Protein AF-A0A1B6I5L7-F1 (afdb_monomer_lite)

Sequence (108 aa):
ANPSRCLYKLFPSWSNLTLDIVSLCLRLDPCQRPTSMQLLQHSYFTHDSFAESFVPELRKKIEQEFQGNPLLSKFYLQFMEPCVEKKGSAELGPPKRTQAETPRWKLN

Organism: NCBI:txid320908

Structure (mmCIF, N/CA/C/O backbone):
data_AF-A0A1B6I5L7-F1
#
_entry.id   AF-A0A1B6I5L7-F1
#
loop_
_atom_site.group_PDB
_atom_site.id
_atom_site.type_symbol
_atom_site.label_atom_id
_atom_site.label_alt_id
_atom_site.label_comp_id
_atom_site.label_asym_id
_atom_site.label_entity_id
_atom_site.label_seq_id
_atom_site.pdbx_PDB_ins_code
_atom_site.Cartn_x
_atom_site.Cartn_y
_atom_site.Cartn_z
_atom_site.occupancy
_atom_site.B_iso_or_equiv
_atom_site.auth_seq_id
_atom_site.auth_comp_id
_atom_site.auth_asym_id
_atom_site.auth_atom_id
_atom_site.pdbx_PDB_model_num
ATOM 1 N N . ALA A 1 1 ? 17.858 -10.582 -18.388 1.00 44.94 1 ALA A N 1
ATOM 2 C CA . ALA A 1 1 ? 17.260 -11.520 -17.412 1.00 44.94 1 ALA A CA 1
ATOM 3 C C . ALA A 1 1 ? 16.232 -10.753 -16.588 1.00 44.94 1 ALA A C 1
ATOM 5 O O . ALA A 1 1 ? 16.575 -9.679 -16.121 1.00 44.94 1 ALA A O 1
ATOM 6 N N . ASN A 1 2 ? 14.990 -11.233 -16.459 1.00 54.66 2 ASN A N 1
ATOM 7 C CA . ASN A 1 2 ? 13.980 -10.569 -15.622 1.00 54.66 2 ASN A CA 1
ATOM 8 C C . ASN A 1 2 ? 14.339 -10.770 -14.135 1.00 54.66 2 ASN A C 1
ATOM 10 O O . ASN A 1 2 ? 14.224 -11.906 -13.663 1.00 54.66 2 ASN A O 1
ATOM 14 N N . PRO A 1 3 ? 14.771 -9.727 -13.397 1.00 59.25 3 PRO A N 1
ATOM 15 C CA . PRO A 1 3 ? 15.242 -9.858 -12.011 1.00 59.25 3 PRO A CA 1
ATOM 16 C C . PRO A 1 3 ? 14.150 -10.381 -11.066 1.00 59.25 3 PRO A C 1
ATOM 18 O O . PRO A 1 3 ? 14.444 -11.074 -10.094 1.00 59.25 3 PRO A O 1
ATOM 21 N N . SER A 1 4 ? 12.881 -10.160 -11.414 1.00 62.41 4 SER A N 1
ATOM 22 C CA . SER A 1 4 ? 11.706 -10.629 -10.675 1.00 62.41 4 SER A CA 1
ATOM 23 C C . SER A 1 4 ? 11.668 -12.151 -10.500 1.00 62.41 4 SER A C 1
ATOM 25 O O . SER A 1 4 ? 11.181 -12.635 -9.486 1.00 62.41 4 SER A O 1
ATOM 27 N N . ARG A 1 5 ? 12.215 -12.932 -11.448 1.00 64.19 5 ARG A N 1
ATOM 28 C CA . ARG A 1 5 ? 12.201 -14.409 -11.373 1.00 64.19 5 ARG A CA 1
ATOM 29 C C . ARG A 1 5 ? 13.192 -14.982 -10.358 1.00 64.19 5 ARG A C 1
ATOM 31 O O . ARG A 1 5 ? 13.040 -16.132 -9.956 1.00 64.19 5 ARG A O 1
ATOM 38 N N . CYS A 1 6 ? 14.194 -14.209 -9.941 1.00 78.81 6 CYS A N 1
ATOM 39 C CA . CYS A 1 6 ? 15.147 -14.648 -8.923 1.00 78.81 6 CYS A CA 1
ATOM 40 C C . CYS A 1 6 ? 14.583 -14.485 -7.507 1.00 78.81 6 CYS A C 1
ATOM 42 O O . CYS A 1 6 ? 14.910 -15.294 -6.645 1.00 78.81 6 CYS A O 1
ATOM 44 N N . LEU A 1 7 ? 13.698 -13.509 -7.272 1.00 86.44 7 LEU A N 1
ATOM 45 C CA . LEU A 1 7 ? 13.140 -13.244 -5.939 1.00 86.44 7 LEU A CA 1
ATOM 46 C C . LEU A 1 7 ? 12.378 -14.451 -5.380 1.00 86.44 7 LEU A C 1
ATOM 48 O O . LEU A 1 7 ? 12.613 -14.840 -4.243 1.00 86.44 7 LEU A O 1
ATOM 52 N N . TYR A 1 8 ? 11.573 -15.117 -6.209 1.00 85.38 8 TYR A N 1
ATOM 53 C CA . TYR A 1 8 ? 10.848 -16.334 -5.823 1.00 85.38 8 TYR A CA 1
ATOM 54 C C . TYR A 1 8 ? 11.768 -17.508 -5.457 1.00 85.38 8 TYR A C 1
ATOM 56 O O . TYR A 1 8 ? 11.383 -18.374 -4.679 1.00 85.38 8 TYR A O 1
ATOM 64 N N . LYS A 1 9 ? 12.991 -17.548 -6.005 1.00 88.25 9 LYS A N 1
ATOM 65 C CA . LYS A 1 9 ? 13.988 -18.576 -5.666 1.00 88.25 9 LYS A CA 1
ATOM 66 C C . LYS A 1 9 ? 14.765 -18.233 -4.398 1.00 88.25 9 LYS A C 1
ATOM 68 O O . LYS A 1 9 ? 15.141 -19.135 -3.661 1.00 88.25 9 LYS A O 1
ATOM 73 N N . LEU A 1 10 ? 15.030 -16.946 -4.175 1.00 91.56 10 LEU A N 1
ATOM 74 C CA . LEU A 1 10 ? 15.787 -16.458 -3.021 1.00 91.56 10 LEU A CA 1
ATOM 75 C C . LEU A 1 10 ? 14.938 -16.420 -1.747 1.00 91.56 10 LEU A C 1
ATOM 77 O O . LEU A 1 10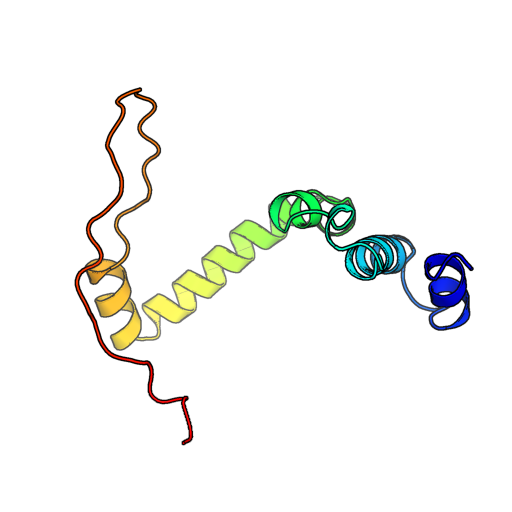 ? 15.462 -16.646 -0.660 1.00 91.56 10 LEU A O 1
ATOM 81 N N . PHE A 1 11 ? 13.635 -16.170 -1.882 1.00 92.56 11 PHE A N 1
ATOM 82 C CA . PHE A 1 11 ? 12.713 -16.001 -0.761 1.00 92.56 11 PHE A CA 1
ATOM 83 C C . PHE A 1 11 ? 11.469 -16.889 -0.920 1.00 92.56 11 PHE A C 1
ATOM 85 O O . PHE A 1 11 ? 10.362 -16.382 -1.097 1.00 92.56 11 PHE A O 1
ATOM 92 N N . PRO A 1 12 ? 11.621 -18.223 -0.851 1.00 90.50 12 PRO A N 1
ATOM 93 C CA . PRO A 1 12 ? 10.505 -19.148 -1.046 1.00 90.50 12 PRO A CA 1
ATOM 94 C C . PRO A 1 12 ? 9.462 -19.093 0.082 1.00 90.50 12 PRO A C 1
ATOM 96 O O . PRO A 1 12 ? 8.334 -19.532 -0.109 1.00 90.50 12 PRO A O 1
ATOM 99 N N . SER A 1 13 ? 9.824 -18.569 1.257 1.00 93.81 13 SER A N 1
ATOM 100 C CA . SER A 1 13 ? 8.924 -18.429 2.408 1.00 93.81 13 SER A CA 1
ATOM 101 C C . SER A 1 13 ? 8.080 -17.153 2.384 1.00 93.81 13 SER A C 1
ATOM 103 O O . SER A 1 13 ? 7.212 -16.982 3.238 1.00 93.81 13 SER A O 1
ATOM 105 N N . TRP A 1 14 ? 8.348 -16.228 1.461 1.00 93.75 14 TRP A N 1
ATOM 106 C CA . TRP A 1 14 ? 7.642 -14.951 1.404 1.00 93.75 14 TRP A CA 1
ATOM 107 C C . TRP A 1 14 ? 6.319 -15.088 0.658 1.00 93.75 14 TRP A C 1
ATOM 109 O O . TRP A 1 14 ? 6.179 -15.896 -0.258 1.00 93.75 14 TRP A O 1
ATOM 119 N N . SER A 1 15 ? 5.344 -14.256 1.032 1.00 92.62 15 SER A N 1
ATOM 120 C CA . SER A 1 15 ? 4.066 -14.224 0.327 1.00 92.62 15 SER A CA 1
ATOM 121 C C . SER A 1 15 ? 4.253 -13.719 -1.108 1.00 92.62 15 SER A C 1
ATOM 123 O O . SER A 1 15 ? 5.082 -12.843 -1.374 1.00 92.62 15 SER A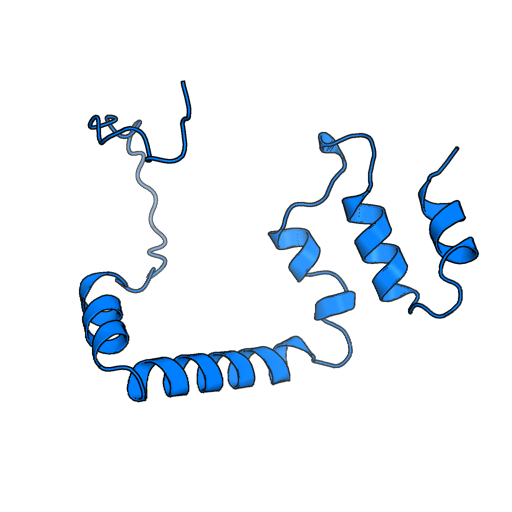 O 1
ATOM 125 N N . ASN A 1 16 ? 3.435 -14.222 -2.036 1.00 91.56 16 ASN A N 1
ATOM 126 C CA . ASN A 1 16 ? 3.463 -13.768 -3.428 1.00 91.56 16 ASN A CA 1
ATOM 127 C C . ASN A 1 16 ? 3.200 -12.257 -3.542 1.00 91.56 16 ASN A C 1
ATOM 129 O O . ASN A 1 16 ? 3.849 -11.588 -4.338 1.00 91.56 16 ASN A O 1
ATOM 133 N N . LEU A 1 17 ? 2.320 -11.703 -2.697 1.00 92.69 17 LEU A N 1
ATOM 134 C CA . LEU A 1 17 ? 2.032 -10.265 -2.660 1.00 92.69 17 LEU A CA 1
ATOM 135 C C . LEU A 1 17 ? 3.258 -9.441 -2.237 1.00 92.69 17 LEU A C 1
ATOM 137 O O . LEU A 1 17 ? 3.501 -8.371 -2.796 1.00 92.69 17 LEU A O 1
ATOM 141 N N . THR A 1 18 ? 4.048 -9.949 -1.283 1.00 93.25 18 THR A N 1
ATOM 142 C CA . THR A 1 18 ? 5.315 -9.330 -0.861 1.00 93.25 18 THR A CA 1
ATOM 143 C C . THR A 1 18 ? 6.333 -9.348 -1.999 1.00 93.25 18 THR A C 1
ATOM 145 O O . THR A 1 18 ? 7.006 -8.352 -2.258 1.00 93.25 18 THR A O 1
ATOM 148 N N . LEU A 1 19 ? 6.462 -10.477 -2.692 1.00 93.56 19 LEU A N 1
ATOM 149 C CA . LEU A 1 19 ? 7.419 -10.606 -3.790 1.00 93.56 19 LEU A CA 1
ATOM 150 C C . LEU A 1 19 ? 7.039 -9.717 -4.976 1.00 93.56 19 LEU A C 1
ATOM 152 O O . LEU A 1 19 ? 7.925 -9.131 -5.601 1.00 93.56 19 LEU A O 1
ATOM 156 N N . ASP A 1 20 ? 5.744 -9.567 -5.246 1.00 92.38 20 ASP A N 1
ATOM 157 C CA . ASP A 1 20 ? 5.248 -8.722 -6.326 1.00 92.38 20 ASP A CA 1
ATOM 158 C C . ASP A 1 20 ? 5.557 -7.240 -6.075 1.00 92.38 20 ASP A C 1
ATOM 160 O O . ASP A 1 20 ? 6.237 -6.611 -6.892 1.00 92.38 20 ASP A O 1
ATOM 164 N N . ILE A 1 21 ? 5.204 -6.709 -4.895 1.00 93.88 21 ILE A N 1
ATOM 165 C CA . ILE A 1 21 ? 5.488 -5.305 -4.556 1.00 93.88 21 ILE A CA 1
ATOM 166 C C . ILE A 1 21 ? 6.996 -5.006 -4.549 1.00 93.88 21 ILE A C 1
ATOM 168 O O . ILE A 1 21 ? 7.429 -3.971 -5.058 1.00 93.88 21 ILE A O 1
ATOM 172 N N . VAL A 1 22 ? 7.825 -5.937 -4.062 1.00 93.31 22 VAL A N 1
ATOM 173 C CA . VAL A 1 22 ? 9.291 -5.800 -4.103 1.00 93.31 22 VAL A CA 1
ATOM 174 C C . VAL A 1 22 ? 9.797 -5.796 -5.545 1.00 93.31 22 VAL A C 1
ATOM 176 O O . VAL A 1 22 ? 10.676 -5.002 -5.887 1.00 93.31 22 VAL A O 1
ATOM 179 N N . SER A 1 23 ? 9.223 -6.624 -6.420 1.00 92.19 23 SER A N 1
ATOM 180 C CA . SER A 1 23 ? 9.604 -6.651 -7.832 1.00 92.19 23 SER A CA 1
ATOM 181 C C . SER A 1 23 ? 9.306 -5.329 -8.549 1.00 92.19 23 SER A C 1
ATOM 183 O O . SER A 1 23 ? 10.103 -4.893 -9.383 1.00 92.19 23 SER A O 1
ATOM 185 N N . LEU A 1 24 ? 8.206 -4.655 -8.189 1.00 92.25 24 LEU A N 1
ATOM 186 C CA . LEU A 1 24 ? 7.854 -3.335 -8.712 1.00 92.25 24 LEU A CA 1
ATOM 187 C C . LEU A 1 24 ? 8.867 -2.265 -8.282 1.00 92.25 24 LEU A C 1
ATOM 189 O O . LEU A 1 24 ? 9.274 -1.434 -9.099 1.00 92.25 24 LEU A O 1
ATOM 193 N N . CYS A 1 25 ? 9.319 -2.317 -7.028 1.00 92.38 25 CYS A N 1
ATOM 194 C CA . CYS A 1 25 ? 10.314 -1.392 -6.483 1.00 92.38 25 CYS A CA 1
ATOM 195 C C . CYS A 1 25 ? 11.721 -1.601 -7.069 1.00 92.38 25 CYS A C 1
ATOM 197 O O . CYS A 1 25 ? 12.492 -0.648 -7.166 1.00 92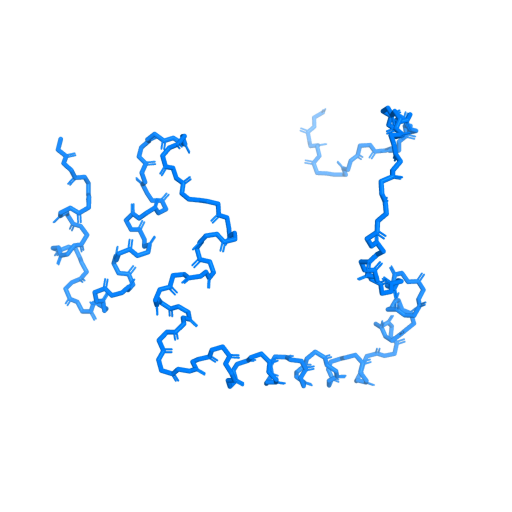.38 25 CYS A O 1
ATOM 199 N N . LEU A 1 26 ? 12.058 -2.827 -7.479 1.00 91.06 26 LEU A N 1
ATOM 200 C CA . LEU A 1 26 ? 13.384 -3.197 -7.992 1.00 91.06 26 LEU A CA 1
ATOM 201 C C . LEU A 1 26 ? 13.501 -3.141 -9.525 1.00 91.06 26 LEU A C 1
ATOM 203 O O . LEU A 1 26 ? 14.456 -3.678 -10.094 1.00 91.06 26 LEU A O 1
ATOM 207 N N . ARG A 1 27 ? 12.559 -2.492 -10.224 1.00 89.56 27 ARG A N 1
ATOM 208 C CA . ARG A 1 27 ? 12.686 -2.265 -11.673 1.00 89.56 27 ARG A CA 1
ATOM 209 C C . ARG A 1 27 ? 13.936 -1.427 -11.965 1.00 89.56 27 ARG A C 1
ATOM 211 O O . ARG A 1 27 ? 14.130 -0.351 -11.393 1.00 89.56 27 ARG A O 1
ATOM 218 N N . LEU A 1 28 ? 14.773 -1.944 -12.871 1.00 89.25 28 LEU A N 1
ATOM 219 C CA . LEU A 1 28 ? 16.038 -1.318 -13.275 1.00 89.25 28 LEU A CA 1
ATOM 220 C C . LEU A 1 28 ? 15.804 0.080 -13.852 1.00 89.25 28 LEU A C 1
ATOM 222 O O . LEU A 1 28 ? 16.496 1.026 -13.485 1.00 89.25 28 LEU A O 1
ATOM 226 N N . ASP A 1 29 ? 14.791 0.204 -14.708 1.00 91.75 29 ASP A N 1
ATOM 227 C CA . ASP A 1 29 ? 14.371 1.480 -15.270 1.00 91.75 29 ASP A CA 1
ATOM 228 C C . ASP A 1 29 ? 13.556 2.279 -14.231 1.00 91.75 29 ASP A C 1
ATOM 230 O O . ASP A 1 29 ? 12.482 1.823 -13.815 1.00 91.75 29 ASP A O 1
ATOM 234 N N . PRO A 1 30 ? 14.030 3.461 -13.791 1.00 91.38 30 PRO A N 1
ATOM 235 C CA . PRO A 1 30 ? 13.299 4.300 -12.847 1.00 91.38 30 PRO A CA 1
ATOM 236 C C . PRO A 1 30 ? 11.963 4.795 -13.405 1.00 91.38 30 PRO A C 1
ATOM 238 O O . PRO A 1 30 ? 11.016 4.929 -12.634 1.00 91.38 30 PRO A O 1
ATOM 241 N N . CYS A 1 31 ? 11.849 5.018 -14.718 1.00 92.31 31 CYS A N 1
ATOM 242 C CA . CYS A 1 31 ? 10.609 5.483 -15.342 1.00 92.31 31 CYS A CA 1
ATOM 243 C C . CYS A 1 31 ? 9.502 4.423 -15.292 1.00 92.31 31 CYS A C 1
ATOM 245 O O . CYS A 1 31 ? 8.323 4.750 -15.39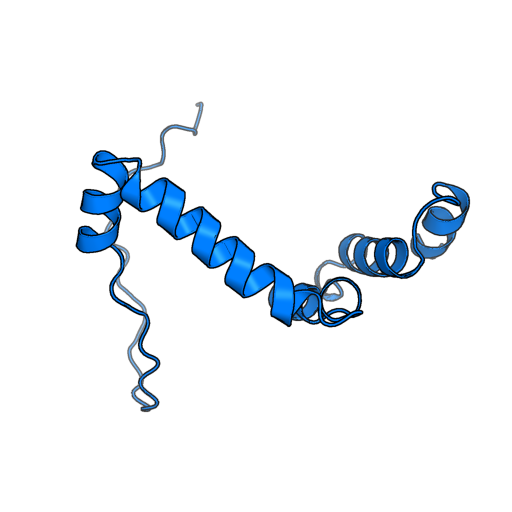4 1.00 92.31 31 CYS A O 1
ATOM 247 N N . GLN A 1 32 ? 9.874 3.155 -15.112 1.00 89.88 32 GLN A N 1
ATOM 248 C CA . GLN A 1 32 ? 8.932 2.049 -14.981 1.00 89.88 32 GLN A CA 1
ATOM 249 C C . GLN A 1 32 ? 8.547 1.768 -13.529 1.00 89.88 32 GLN A C 1
ATOM 251 O O . GLN A 1 32 ? 7.667 0.935 -13.300 1.00 89.88 32 GLN A O 1
ATOM 256 N N . ARG A 1 33 ? 9.197 2.388 -12.536 1.00 92.88 33 ARG A N 1
ATOM 257 C CA . ARG A 1 33 ? 8.836 2.178 -11.131 1.00 92.88 33 ARG A CA 1
ATOM 258 C C . ARG A 1 33 ? 7.529 2.904 -10.809 1.00 92.88 33 ARG A C 1
ATOM 260 O O . ARG A 1 33 ? 7.367 4.056 -11.209 1.00 92.88 33 ARG A O 1
ATOM 267 N N . PRO A 1 34 ? 6.608 2.261 -10.076 1.00 94.69 34 PRO A N 1
ATOM 268 C CA . PRO A 1 34 ? 5.395 2.926 -9.629 1.00 94.69 34 PRO A CA 1
ATOM 269 C C . PRO A 1 34 ? 5.710 4.033 -8.620 1.00 94.69 34 PRO A C 1
ATOM 271 O O . PRO A 1 34 ? 6.704 3.984 -7.890 1.00 94.69 34 PRO A O 1
ATOM 274 N N . THR A 1 35 ? 4.825 5.021 -8.553 1.00 95.31 35 THR A N 1
ATOM 275 C CA . THR A 1 35 ? 4.880 6.058 -7.519 1.00 95.31 35 THR A CA 1
ATOM 276 C C . THR A 1 35 ? 4.486 5.492 -6.151 1.00 95.31 35 THR A C 1
ATOM 278 O O . THR A 1 35 ? 3.863 4.433 -6.049 1.00 95.31 35 THR A O 1
ATOM 281 N N . SER A 1 36 ? 4.801 6.215 -5.073 1.00 93.81 36 SER A N 1
ATOM 282 C CA . SER A 1 36 ? 4.389 5.834 -3.711 1.00 93.81 36 SER A CA 1
ATOM 283 C C . SER A 1 36 ? 2.869 5.686 -3.582 1.00 93.81 36 SER A C 1
ATOM 285 O O . SER A 1 36 ? 2.392 4.734 -2.973 1.00 93.81 36 SER A O 1
ATOM 287 N N . MET A 1 37 ? 2.116 6.582 -4.224 1.00 94.12 37 MET A N 1
ATOM 288 C CA . MET A 1 37 ? 0.657 6.513 -4.341 1.00 94.12 37 MET A CA 1
ATOM 289 C C . MET A 1 37 ? 0.192 5.182 -4.943 1.00 94.12 37 MET A C 1
ATOM 291 O O . MET A 1 37 ? -0.680 4.523 -4.386 1.00 94.12 37 MET A O 1
ATOM 295 N N . GLN A 1 38 ? 0.801 4.762 -6.055 1.00 94.19 38 GLN A N 1
ATOM 296 C CA . GLN A 1 38 ? 0.457 3.504 -6.723 1.00 94.19 38 GLN A CA 1
ATOM 297 C C . GLN A 1 38 ? 0.842 2.279 -5.883 1.00 94.19 38 GLN A C 1
ATOM 299 O O . GLN A 1 38 ? 0.109 1.293 -5.869 1.00 94.19 38 GLN A O 1
ATOM 304 N N . LEU A 1 39 ? 1.957 2.338 -5.146 1.00 95.06 39 LEU A N 1
ATOM 305 C CA . LEU A 1 39 ? 2.369 1.259 -4.242 1.00 95.06 39 LEU A CA 1
ATOM 306 C C . LEU A 1 39 ? 1.400 1.077 -3.070 1.00 95.06 39 LEU A C 1
ATOM 308 O O . LEU A 1 39 ? 1.107 -0.057 -2.707 1.00 95.06 39 LEU A O 1
ATOM 312 N N . LEU A 1 40 ? 0.869 2.163 -2.504 1.00 93.44 40 LEU A N 1
ATOM 313 C CA . LEU A 1 40 ? -0.114 2.095 -1.414 1.00 93.44 40 LEU A CA 1
ATOM 314 C C . LEU A 1 40 ? -1.471 1.530 -1.862 1.00 93.44 40 LEU A C 1
ATOM 316 O O . LEU A 1 40 ? -2.206 0.990 -1.042 1.00 93.44 40 LEU A O 1
ATOM 320 N N . GLN A 1 41 ? -1.793 1.618 -3.154 1.00 93.31 41 GLN A N 1
ATOM 321 C CA . GLN A 1 41 ? -3.002 1.028 -3.741 1.00 93.31 41 GLN A CA 1
ATOM 322 C C . GLN A 1 41 ? -2.837 -0.460 -4.098 1.00 93.31 41 GLN A C 1
ATOM 324 O O . GLN A 1 41 ? -3.815 -1.124 -4.444 1.00 93.31 41 GLN A O 1
ATOM 329 N N . HIS A 1 42 ? -1.617 -0.995 -4.021 1.00 95.44 42 HIS A N 1
ATOM 330 C CA . HIS A 1 42 ? -1.321 -2.387 -4.341 1.00 95.44 42 HIS A CA 1
ATOM 331 C C . HIS A 1 42 ? -2.050 -3.358 -3.398 1.00 95.44 42 HIS A C 1
ATOM 333 O O . HIS A 1 42 ? -2.207 -3.075 -2.209 1.00 95.44 42 HIS A O 1
ATOM 339 N N . SER A 1 43 ? -2.402 -4.551 -3.896 1.00 94.12 43 SER A N 1
ATOM 340 C CA . SER A 1 43 ? -3.075 -5.609 -3.122 1.00 94.12 43 SER A CA 1
ATOM 341 C C . SER A 1 43 ? -2.355 -5.976 -1.827 1.00 94.12 43 SER A C 1
ATOM 343 O O . SER A 1 43 ? -2.989 -6.402 -0.877 1.00 94.12 43 SER A O 1
ATOM 345 N N . TYR A 1 44 ? -1.048 -5.740 -1.740 1.00 94.56 44 TYR A N 1
ATOM 346 C CA . TYR A 1 44 ? -0.296 -5.912 -0.496 1.00 94.56 44 TYR A CA 1
ATOM 347 C C . TYR A 1 44 ? -0.851 -5.086 0.686 1.00 94.56 44 TYR A C 1
ATOM 349 O O . TYR A 1 44 ? -0.797 -5.553 1.817 1.00 94.56 44 TYR A O 1
ATOM 357 N N . PHE A 1 45 ? -1.399 -3.890 0.436 1.00 93.12 45 PHE A N 1
ATOM 358 C CA . PHE A 1 45 ? -1.989 -3.020 1.466 1.00 93.12 45 PHE A CA 1
ATOM 359 C C . PHE A 1 45 ? -3.523 -2.975 1.433 1.00 93.12 45 PHE A C 1
ATOM 361 O O . PHE A 1 45 ? -4.140 -2.482 2.376 1.00 93.12 45 PHE A O 1
ATOM 368 N N . THR A 1 46 ? -4.150 -3.447 0.354 1.00 92.25 46 THR A N 1
ATOM 369 C CA . THR A 1 46 ? -5.611 -3.384 0.175 1.00 92.25 46 THR A CA 1
ATOM 370 C C . THR A 1 46 ? -6.313 -4.731 0.344 1.00 92.25 46 THR A C 1
ATOM 372 O O . THR A 1 46 ? -7.532 -4.760 0.495 1.00 92.25 46 THR A O 1
ATOM 375 N N . HIS A 1 47 ? -5.572 -5.842 0.364 1.00 92.12 47 HIS A N 1
ATOM 376 C CA . HIS A 1 47 ? -6.110 -7.166 0.678 1.00 92.12 47 HIS A CA 1
ATOM 377 C C . HIS A 1 47 ? -6.560 -7.260 2.152 1.00 92.12 47 HIS A C 1
ATOM 379 O O . HIS A 1 47 ? -6.107 -6.488 3.000 1.00 92.12 47 HIS A O 1
ATOM 385 N N . ASP A 1 48 ? -7.481 -8.185 2.449 1.00 90.38 48 ASP A N 1
ATOM 386 C CA . ASP A 1 48 ? -8.042 -8.460 3.789 1.00 90.38 48 ASP A CA 1
ATOM 387 C C . ASP A 1 48 ? -8.662 -7.261 4.525 1.00 90.38 48 ASP A C 1
ATOM 389 O O . ASP A 1 48 ? -8.723 -7.254 5.755 1.00 90.38 48 ASP A O 1
ATOM 393 N N . SER A 1 49 ? -9.091 -6.214 3.811 1.00 87.44 49 SER A N 1
ATOM 394 C CA . SER A 1 49 ? -9.535 -4.963 4.447 1.00 87.44 49 SER A CA 1
ATOM 395 C C . SER A 1 49 ? -8.481 -4.379 5.408 1.00 87.44 49 SER A C 1
ATOM 397 O O . SER A 1 49 ? -8.814 -3.691 6.379 1.00 87.44 49 SER A O 1
ATOM 399 N N . PHE A 1 50 ? -7.186 -4.613 5.140 1.00 92.88 50 PHE A N 1
ATOM 400 C CA . PHE A 1 50 ? -6.088 -4.131 5.984 1.00 92.88 50 PHE A CA 1
ATOM 401 C C . PHE A 1 50 ? -6.188 -2.625 6.232 1.00 92.88 50 PHE A C 1
ATOM 403 O O . PHE A 1 50 ? -6.115 -2.182 7.374 1.00 92.88 50 PHE A O 1
ATOM 410 N N . ALA A 1 51 ? -6.416 -1.836 5.179 1.00 88.88 51 ALA A N 1
ATOM 411 C CA . ALA A 1 51 ? -6.530 -0.385 5.288 1.00 88.88 51 ALA A CA 1
ATOM 412 C C . ALA A 1 51 ? -7.683 0.057 6.209 1.00 88.88 51 ALA A C 1
ATOM 414 O O . ALA A 1 51 ? -7.529 1.018 6.962 1.00 88.88 51 ALA A O 1
ATOM 415 N N . GLU A 1 52 ? -8.810 -0.658 6.195 1.00 90.56 52 GLU A N 1
ATOM 416 C CA . GLU A 1 52 ? -9.983 -0.340 7.020 1.00 90.56 52 GLU A CA 1
ATOM 417 C C . GLU A 1 52 ? -9.702 -0.540 8.513 1.00 90.56 52 GLU A C 1
ATOM 419 O O . GLU A 1 52 ? -10.217 0.209 9.339 1.00 90.56 52 GLU A O 1
ATOM 424 N N . SER A 1 53 ? -8.837 -1.498 8.856 1.00 92.00 53 SER A N 1
ATOM 425 C CA . SER A 1 53 ? -8.452 -1.792 10.243 1.00 92.00 53 SER A CA 1
ATOM 426 C C . SER A 1 53 ? -7.222 -0.998 10.696 1.00 92.00 53 SER A C 1
ATOM 428 O O . SER A 1 53 ? -7.181 -0.456 11.801 1.00 92.00 53 SER A O 1
ATOM 430 N N . PHE A 1 54 ? -6.215 -0.882 9.832 1.00 94.44 54 PHE A N 1
ATOM 431 C CA . PHE A 1 54 ? -4.925 -0.286 10.164 1.00 94.44 54 PHE A CA 1
ATOM 432 C C . PHE A 1 54 ? -4.983 1.239 10.261 1.00 94.44 54 PHE A C 1
ATOM 434 O O . PHE A 1 54 ? -4.379 1.816 11.162 1.00 94.44 54 PHE A O 1
ATOM 441 N N . VAL A 1 55 ? -5.712 1.919 9.369 1.00 92.69 55 VAL A N 1
ATOM 442 C CA . VAL A 1 55 ? -5.819 3.388 9.397 1.00 92.69 55 VAL A CA 1
ATOM 443 C C . VAL A 1 55 ? -6.406 3.909 10.719 1.00 92.69 55 VAL A C 1
ATOM 445 O O . VAL A 1 55 ? -5.804 4.821 11.296 1.00 92.69 55 VAL A O 1
ATOM 448 N N . PRO A 1 56 ? -7.532 3.382 11.247 1.00 94.44 56 PRO A N 1
ATOM 449 C CA . PRO A 1 56 ? -8.036 3.830 12.543 1.00 94.44 56 PRO A CA 1
ATOM 450 C C . PRO A 1 56 ? -7.102 3.449 13.699 1.00 94.44 56 PRO A C 1
ATOM 452 O O . PRO A 1 56 ? -6.914 4.262 14.606 1.00 94.44 56 PRO A O 1
ATOM 455 N N . GLU A 1 57 ? -6.464 2.273 13.663 1.00 95.56 57 GLU A N 1
ATOM 456 C CA . GLU A 1 57 ? -5.476 1.882 14.679 1.00 95.56 57 GLU A CA 1
ATOM 457 C C . GLU A 1 57 ? -4.274 2.840 14.699 1.00 95.56 57 GLU A C 1
ATOM 459 O O . GLU A 1 57 ? -3.853 3.303 15.762 1.00 95.56 57 GLU A O 1
ATOM 464 N N . LEU A 1 58 ? -3.750 3.188 13.523 1.00 94.25 58 LEU A N 1
ATOM 465 C CA . LEU A 1 58 ? -2.639 4.117 13.369 1.00 94.25 58 LEU A CA 1
ATOM 466 C C . LEU A 1 58 ? -3.002 5.504 13.906 1.00 94.25 58 LEU A C 1
ATOM 468 O O . LEU A 1 58 ? -2.231 6.079 14.672 1.00 94.25 58 LEU A O 1
ATOM 472 N N . ARG A 1 59 ? -4.188 6.025 13.565 1.00 92.19 59 ARG A N 1
ATOM 473 C CA . ARG A 1 59 ? -4.676 7.312 14.094 1.00 92.19 59 ARG A CA 1
ATOM 474 C C . ARG A 1 59 ? -4.763 7.301 15.616 1.00 92.19 59 ARG A C 1
ATOM 476 O O . ARG A 1 59 ? -4.317 8.252 16.249 1.00 92.19 59 ARG A O 1
ATOM 483 N N . LYS A 1 60 ? -5.270 6.212 16.201 1.00 92.81 60 LYS A N 1
ATOM 484 C CA . LYS A 1 60 ? -5.343 6.054 17.657 1.00 92.81 60 LYS A CA 1
ATOM 485 C C . LYS A 1 60 ? -3.955 6.076 18.303 1.00 92.81 60 LYS A C 1
ATOM 487 O O . LYS A 1 60 ? -3.782 6.757 19.307 1.00 92.81 60 LYS A O 1
ATOM 492 N N . LYS A 1 61 ? -2.971 5.370 17.733 1.00 90.62 61 LYS A N 1
ATOM 493 C CA . LYS A 1 61 ? -1.583 5.389 18.234 1.00 90.62 61 LYS A CA 1
ATOM 494 C C . LYS A 1 61 ? -0.972 6.782 18.146 1.00 90.62 61 LYS A C 1
ATOM 496 O O . LYS A 1 61 ? -0.359 7.233 19.102 1.00 90.62 61 LYS A O 1
ATOM 501 N N . ILE A 1 62 ? -1.183 7.476 17.028 1.00 89.75 62 ILE A N 1
ATOM 502 C CA . ILE A 1 62 ? -0.733 8.859 16.859 1.00 89.75 62 ILE A CA 1
ATOM 503 C C . ILE A 1 62 ? -1.331 9.731 17.968 1.00 89.75 62 ILE A C 1
ATOM 505 O O . ILE A 1 62 ? -0.590 10.377 18.700 1.00 89.75 62 ILE A O 1
ATOM 509 N N . GLU A 1 63 ? -2.649 9.705 18.151 1.00 87.44 63 GLU A N 1
ATOM 510 C CA . GLU A 1 63 ? -3.318 10.505 19.179 1.00 87.44 63 GLU A CA 1
ATOM 511 C C . GLU A 1 63 ? -2.810 10.198 20.597 1.00 87.44 63 GLU A C 1
ATOM 513 O O . GLU A 1 63 ? -2.544 11.123 21.363 1.00 87.44 63 GLU A O 1
ATOM 518 N N . GLN A 1 64 ? -2.596 8.924 20.931 1.00 87.88 64 GLN A N 1
ATOM 519 C CA . GLN A 1 64 ? -2.017 8.527 22.217 1.00 87.88 64 GLN A CA 1
ATOM 520 C C . GLN A 1 64 ? -0.632 9.148 22.448 1.00 87.88 64 GLN A C 1
ATOM 522 O O . GLN A 1 64 ? -0.387 9.711 23.516 1.00 87.88 64 GLN A O 1
ATOM 527 N N . GLU A 1 65 ? 0.248 9.110 21.447 1.00 86.69 65 GLU A N 1
ATOM 528 C CA . GLU A 1 65 ? 1.582 9.718 21.531 1.00 86.69 65 GLU A CA 1
ATOM 529 C C . GLU A 1 65 ? 1.512 11.251 21.647 1.00 86.69 65 GLU A C 1
ATOM 531 O O . GLU A 1 65 ? 2.278 11.863 22.396 1.00 86.69 65 GLU A O 1
ATOM 536 N N . PHE A 1 66 ? 0.563 11.892 20.956 1.00 84.69 66 PHE A N 1
ATOM 537 C CA . PHE A 1 66 ? 0.357 13.342 21.037 1.00 84.69 66 PHE A CA 1
ATOM 538 C C . PHE A 1 66 ? -0.199 13.791 22.392 1.00 84.69 66 PHE A C 1
ATOM 540 O O . PHE A 1 66 ? 0.225 14.824 22.912 1.00 84.69 66 PHE A O 1
ATOM 547 N N . GLN A 1 67 ? -1.126 13.030 22.975 1.00 80.56 67 GLN A N 1
ATOM 548 C CA . GLN A 1 67 ? -1.700 13.324 24.290 1.00 80.56 67 GLN A CA 1
ATOM 549 C C . GLN A 1 67 ? -0.709 13.029 25.425 1.00 80.56 67 GLN A C 1
ATOM 551 O O . GLN A 1 67 ? -0.683 13.752 26.421 1.00 80.56 67 GLN A O 1
ATOM 556 N N . GLY A 1 68 ? 0.135 12.006 25.263 1.00 79.25 68 GLY A N 1
ATOM 557 C CA . GLY A 1 68 ? 1.182 11.648 26.222 1.00 79.25 68 GLY A CA 1
ATOM 558 C C . GLY A 1 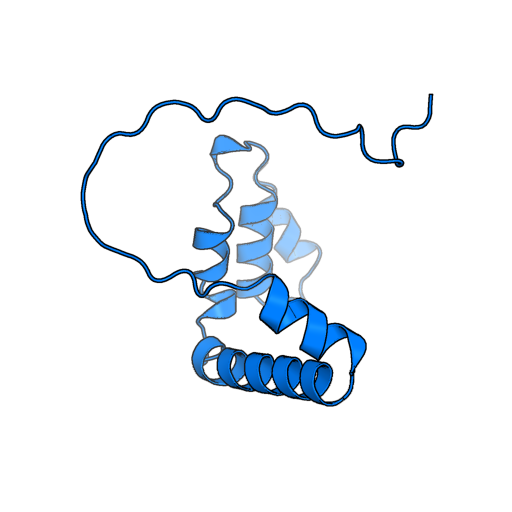68 ? 2.403 12.574 26.200 1.00 79.25 68 GLY A C 1
ATOM 559 O O . GLY A 1 68 ? 3.167 12.588 27.165 1.00 79.25 68 GLY A O 1
ATOM 560 N N . ASN A 1 69 ? 2.591 13.365 25.135 1.00 80.12 69 ASN A N 1
ATOM 561 C CA . ASN A 1 69 ? 3.755 14.232 24.974 1.00 80.12 69 ASN A CA 1
ATOM 562 C C . ASN A 1 69 ? 3.377 15.730 24.905 1.00 80.12 69 ASN A C 1
ATOM 564 O O . ASN A 1 69 ? 2.995 16.238 23.842 1.00 80.12 69 ASN A O 1
ATOM 568 N N . PRO A 1 70 ? 3.574 16.494 25.997 1.00 72.56 70 PRO A N 1
ATOM 569 C CA . PRO A 1 70 ? 3.229 17.916 26.051 1.00 72.56 70 PRO A CA 1
ATOM 570 C C . PRO A 1 70 ? 4.035 18.802 25.083 1.00 72.56 70 PRO A C 1
ATOM 572 O O . PRO A 1 70 ? 3.634 19.940 24.833 1.00 72.56 70 PRO A O 1
ATOM 575 N N . LEU A 1 71 ? 5.147 18.315 24.518 1.00 73.38 71 LEU A N 1
ATOM 576 C CA . LEU A 1 71 ? 5.911 19.029 23.487 1.00 73.38 71 LEU A CA 1
ATOM 577 C C . LEU A 1 71 ? 5.311 18.837 22.087 1.00 73.38 71 LEU A C 1
ATOM 579 O O . LEU A 1 71 ? 5.321 19.770 21.285 1.00 73.38 71 LEU A O 1
ATOM 583 N N . LEU A 1 72 ? 4.752 17.658 21.801 1.00 72.94 72 LEU A N 1
ATOM 584 C CA . LEU A 1 72 ? 4.151 17.345 20.500 1.00 72.94 72 LEU A CA 1
ATOM 585 C C . LEU A 1 72 ? 2.772 17.984 20.341 1.00 72.94 72 LEU A C 1
ATOM 587 O O . LEU A 1 72 ? 2.472 18.526 19.279 1.00 72.94 72 LEU A O 1
ATOM 591 N N . SER A 1 73 ? 1.968 17.999 21.406 1.00 65.50 73 SER A N 1
ATOM 592 C CA . SER A 1 73 ? 0.658 18.665 21.424 1.00 65.50 73 SER A CA 1
ATOM 593 C C . SER A 1 73 ? 0.753 20.148 21.022 1.00 65.50 73 SER A C 1
ATOM 595 O O . SER A 1 73 ? 0.005 20.621 20.164 1.00 65.50 73 SER A O 1
ATOM 597 N N . LYS A 1 74 ? 1.748 20.870 21.557 1.00 66.44 74 LYS A N 1
ATOM 598 C CA . LYS A 1 74 ? 1.994 22.284 21.223 1.00 66.44 74 LYS A CA 1
ATOM 599 C C . LYS A 1 74 ? 2.501 22.481 19.794 1.00 66.44 74 LYS A C 1
ATOM 601 O O . LYS A 1 74 ? 2.157 23.473 19.164 1.00 66.44 74 LYS A O 1
ATOM 606 N N . PHE A 1 75 ? 3.302 21.546 19.281 1.00 68.44 75 PHE A N 1
ATOM 607 C CA . PHE A 1 75 ? 3.838 21.609 17.920 1.00 68.44 75 PHE A CA 1
ATOM 608 C C . PHE A 1 75 ? 2.751 21.341 16.864 1.00 68.44 75 PHE A C 1
ATOM 610 O O . PHE A 1 75 ? 2.678 22.041 15.859 1.00 68.44 75 PHE A O 1
ATOM 617 N N . TYR A 1 76 ? 1.853 20.381 17.098 1.00 63.34 76 TYR A N 1
ATOM 618 C CA . TYR A 1 76 ? 0.781 20.044 16.152 1.00 63.34 76 TYR A CA 1
ATOM 619 C C . TYR A 1 76 ? -0.194 21.203 15.923 1.00 63.34 76 TYR A C 1
ATOM 621 O O . TYR A 1 76 ? -0.480 21.549 14.780 1.00 63.34 76 TYR A O 1
ATOM 629 N N . LEU A 1 77 ? -0.644 21.848 17.006 1.00 61.25 77 LEU A N 1
ATOM 630 C CA . LEU A 1 77 ? -1.544 23.007 16.942 1.00 61.25 77 LEU A CA 1
ATOM 631 C C . LEU A 1 77 ? -0.911 24.219 16.241 1.00 61.25 77 LEU A C 1
ATOM 633 O O . LEU A 1 77 ? -1.624 25.040 15.676 1.00 61.25 77 LEU A O 1
ATOM 637 N N . GLN A 1 78 ? 0.417 24.331 16.279 1.00 59.12 78 GLN A N 1
ATOM 638 C CA . GLN A 1 78 ? 1.162 25.441 15.687 1.00 59.12 78 GLN A CA 1
ATOM 639 C C . GLN A 1 78 ? 1.405 25.255 14.176 1.00 59.12 78 GLN A C 1
ATOM 641 O O . GLN A 1 78 ? 1.537 26.249 13.464 1.00 59.12 78 GLN A O 1
ATOM 646 N N . PHE A 1 79 ? 1.504 24.013 13.682 1.00 61.16 79 PHE A N 1
ATOM 647 C CA . PHE A 1 79 ? 2.055 23.734 12.345 1.00 61.16 79 PHE A CA 1
ATOM 648 C C . PHE A 1 79 ? 1.190 22.856 11.430 1.00 61.16 79 PHE A C 1
ATOM 650 O O . PHE A 1 79 ? 1.479 22.791 10.235 1.00 61.16 79 PHE A O 1
ATOM 657 N N . MET A 1 80 ? 0.142 22.196 11.932 1.00 53.72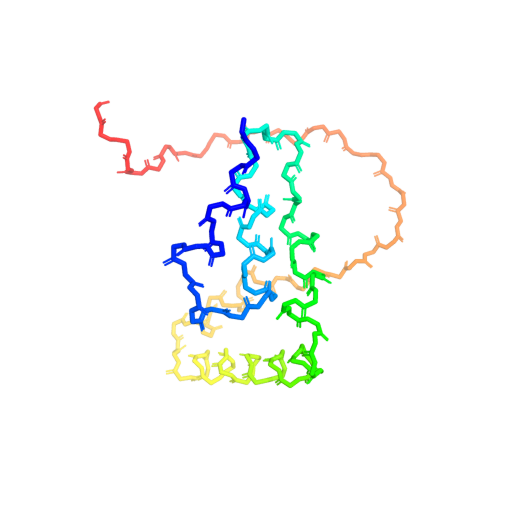 80 MET A N 1
ATOM 658 C CA . MET A 1 80 ? -0.805 21.460 11.088 1.00 53.72 80 MET A CA 1
ATOM 659 C C . MET A 1 80 ? -2.097 22.262 10.899 1.00 53.72 80 MET A C 1
ATOM 661 O O . MET A 1 80 ? -3.099 22.039 11.572 1.00 53.72 80 MET A O 1
ATOM 665 N N . GLU A 1 81 ? -2.087 23.179 9.930 1.00 48.62 81 GLU A N 1
ATOM 666 C CA . GLU A 1 81 ? -3.332 23.565 9.260 1.00 48.62 81 GLU A CA 1
ATOM 667 C C . GLU A 1 81 ? -3.876 22.322 8.527 1.00 48.62 81 GLU A C 1
ATOM 669 O O . GLU A 1 81 ? -3.117 21.657 7.810 1.00 48.62 81 GLU A O 1
ATOM 674 N N . PRO A 1 82 ? -5.159 21.953 8.691 1.00 44.94 82 PRO A N 1
ATOM 675 C CA . PRO A 1 82 ? -5.733 20.861 7.924 1.00 44.94 82 PRO A CA 1
ATOM 676 C C . PRO A 1 82 ? -5.674 21.233 6.442 1.00 44.94 82 PRO A C 1
ATOM 678 O O . PRO A 1 82 ? -6.165 22.283 6.033 1.00 44.94 82 PRO A O 1
ATOM 681 N N . CYS A 1 83 ? -5.078 20.364 5.625 1.00 39.16 83 CYS A N 1
ATOM 682 C CA . CYS A 1 83 ? -5.115 20.492 4.174 1.00 39.16 83 CYS A CA 1
ATOM 683 C C . CYS A 1 83 ? -6.565 20.253 3.717 1.00 39.16 83 CYS A C 1
ATOM 685 O O . CYS A 1 83 ? -6.962 19.137 3.392 1.00 39.16 83 CYS A O 1
ATOM 687 N N . VAL A 1 84 ? -7.398 21.289 3.800 1.00 42.88 84 VAL A N 1
ATOM 688 C CA . VAL A 1 84 ? -8.751 21.289 3.255 1.00 42.88 84 VAL A CA 1
ATOM 689 C C . VAL A 1 84 ? -8.604 21.524 1.759 1.00 42.88 84 VAL A C 1
ATOM 691 O O . VAL A 1 84 ? -8.308 22.636 1.321 1.00 42.88 84 VAL A O 1
ATOM 694 N N . GLU A 1 85 ? -8.793 20.468 0.969 1.00 46.81 85 GLU A N 1
ATOM 695 C CA . GLU A 1 85 ? -8.919 20.554 -0.485 1.00 46.81 85 GLU A CA 1
ATOM 696 C C . GLU A 1 85 ? -10.053 21.523 -0.852 1.00 46.81 85 GLU A C 1
ATOM 698 O O . GLU A 1 85 ? -11.234 21.170 -0.875 1.00 46.81 85 GLU A O 1
ATOM 703 N N . LYS A 1 86 ? -9.699 22.771 -1.176 1.00 34.72 86 LYS A N 1
ATOM 704 C CA . LYS A 1 86 ? -10.579 23.664 -1.927 1.00 34.72 86 LYS A CA 1
ATOM 705 C C . LYS A 1 86 ? -10.396 23.395 -3.414 1.00 34.72 86 LYS A C 1
ATOM 707 O O . LYS A 1 86 ? -9.419 23.799 -4.034 1.00 34.72 86 LYS A O 1
ATOM 712 N N . LYS A 1 87 ? -11.400 22.731 -3.981 1.00 38.47 87 LYS A N 1
ATOM 713 C CA . LYS A 1 87 ? -11.665 22.663 -5.418 1.00 38.47 87 LYS A CA 1
ATOM 714 C C . LYS A 1 87 ? -11.912 24.091 -5.927 1.00 38.47 87 LYS A C 1
ATOM 716 O O . LYS A 1 87 ? -12.916 24.702 -5.571 1.00 38.47 87 LYS A O 1
ATOM 721 N N . GLY A 1 88 ? -11.000 24.630 -6.729 1.00 32.31 88 GLY A N 1
ATOM 722 C CA . GLY A 1 88 ? -11.162 25.947 -7.342 1.00 32.31 88 GLY A CA 1
ATOM 723 C C . GLY A 1 88 ? -9.934 26.352 -8.143 1.00 32.31 88 GLY A C 1
ATOM 724 O O . GLY A 1 88 ? -8.880 26.611 -7.577 1.00 32.31 88 GLY A O 1
ATOM 725 N N . SER A 1 89 ? -10.079 26.379 -9.464 1.00 39.28 89 SER A N 1
ATOM 726 C CA . SER A 1 89 ? -9.087 26.867 -10.417 1.00 39.28 89 SER A CA 1
ATOM 727 C C . SER A 1 89 ? -8.644 28.300 -10.104 1.00 39.28 89 SER A C 1
ATOM 729 O O . SER A 1 89 ? -9.488 29.189 -10.047 1.00 39.28 89 SER A O 1
ATOM 731 N N . ALA A 1 90 ? -7.335 28.532 -9.985 1.00 38.62 90 ALA A N 1
ATOM 732 C CA . ALA A 1 90 ? -6.688 29.802 -10.321 1.00 38.62 90 ALA A CA 1
ATOM 733 C C . ALA A 1 90 ? -5.167 29.599 -10.422 1.00 38.62 90 ALA A C 1
ATOM 735 O O . ALA A 1 90 ? -4.511 29.196 -9.465 1.00 38.62 90 ALA A O 1
ATOM 736 N N . GLU A 1 91 ? -4.637 29.882 -11.608 1.00 49.66 91 GLU A N 1
ATOM 737 C CA . GLU A 1 91 ? -3.218 29.946 -11.957 1.00 49.66 91 GLU A CA 1
ATOM 738 C C . GLU A 1 91 ? -2.453 30.887 -11.008 1.00 49.66 91 GLU A C 1
ATOM 740 O O . GLU A 1 91 ? -2.762 32.077 -10.930 1.00 49.66 91 GLU A O 1
ATOM 745 N N . LEU A 1 92 ? -1.425 30.387 -10.316 1.00 39.16 92 LEU A N 1
ATOM 746 C CA . LEU A 1 92 ? -0.491 31.203 -9.535 1.00 39.16 92 LEU A CA 1
ATOM 747 C C . LEU A 1 92 ? 0.940 30.721 -9.806 1.00 39.16 92 LEU A C 1
ATOM 749 O O . LEU A 1 92 ? 1.260 29.549 -9.628 1.00 39.16 92 LEU A O 1
ATOM 753 N N . GLY A 1 93 ? 1.765 31.647 -10.306 1.00 46.31 93 GLY A N 1
ATOM 754 C CA . GLY A 1 93 ? 3.120 31.422 -10.813 1.00 46.31 93 GLY A CA 1
ATOM 755 C C . GLY A 1 93 ? 4.146 30.916 -9.785 1.00 46.31 93 GLY A C 1
ATOM 756 O O . GLY A 1 93 ? 3.817 30.650 -8.629 1.00 46.31 93 GLY A O 1
ATOM 757 N N . PRO A 1 94 ? 5.420 30.766 -10.197 1.00 45.78 94 PRO A N 1
ATOM 758 C CA . PRO A 1 94 ? 6.408 30.026 -9.423 1.00 45.78 94 PRO A CA 1
ATOM 759 C C . PRO A 1 94 ? 6.713 30.714 -8.081 1.00 45.78 94 PRO A C 1
ATOM 761 O O . PRO A 1 94 ? 6.938 31.930 -8.052 1.00 45.78 94 PRO A O 1
ATOM 764 N N . PRO A 1 95 ? 6.773 29.962 -6.966 1.00 41.28 95 PRO A N 1
ATOM 765 C CA . PRO A 1 95 ? 7.075 30.535 -5.665 1.00 41.28 95 PRO A CA 1
ATOM 766 C C . PRO A 1 95 ? 8.514 31.061 -5.645 1.00 41.28 95 PRO A C 1
ATOM 768 O O . PRO A 1 95 ? 9.472 30.353 -5.968 1.00 41.28 95 PRO A O 1
ATOM 771 N N . LYS A 1 96 ? 8.670 32.331 -5.254 1.00 44.62 96 LYS A N 1
ATOM 772 C CA . LYS A 1 96 ? 9.975 32.954 -5.018 1.00 44.62 96 LYS A CA 1
ATOM 773 C C . LYS A 1 96 ? 10.678 32.217 -3.879 1.00 44.62 96 LYS A C 1
ATOM 775 O O . LYS A 1 96 ? 10.192 32.175 -2.753 1.00 44.62 96 LYS A O 1
ATOM 780 N N . ARG A 1 97 ? 11.836 31.639 -4.197 1.00 40.22 97 ARG A N 1
ATOM 781 C CA . ARG A 1 97 ? 12.729 30.948 -3.266 1.00 40.22 97 ARG A CA 1
ATOM 782 C C . ARG A 1 97 ? 13.355 31.960 -2.307 1.00 40.22 97 ARG A C 1
ATOM 784 O O . ARG A 1 97 ? 14.357 32.585 -2.642 1.00 40.22 97 ARG A O 1
ATOM 791 N N . THR A 1 98 ? 12.780 32.116 -1.122 1.00 43.59 98 THR A N 1
ATOM 792 C CA . THR A 1 98 ? 13.450 32.799 -0.012 1.00 43.59 98 THR A CA 1
ATOM 793 C C . THR A 1 98 ? 14.556 31.878 0.501 1.00 43.59 98 THR A C 1
ATOM 795 O O . THR A 1 98 ? 14.314 30.725 0.851 1.00 43.59 98 THR A O 1
ATOM 798 N N . GLN A 1 99 ? 15.792 32.363 0.444 1.00 49.06 99 GLN A N 1
ATOM 799 C CA . GLN A 1 99 ? 16.998 31.674 0.890 1.00 49.06 99 GLN A CA 1
ATOM 800 C C . GLN A 1 99 ? 16.889 31.352 2.389 1.00 49.06 99 GLN A C 1
ATOM 802 O O . GLN A 1 99 ? 16.879 32.260 3.211 1.00 49.06 99 GLN A O 1
ATOM 807 N N . ALA A 1 100 ? 16.803 30.068 2.738 1.00 49.31 100 ALA A N 1
ATOM 808 C CA . ALA A 1 100 ? 16.885 29.596 4.115 1.00 49.31 100 ALA A CA 1
ATOM 809 C C . ALA A 1 100 ? 17.830 28.389 4.170 1.00 49.31 100 ALA A C 1
ATOM 811 O O . ALA A 1 100 ? 17.544 27.325 3.627 1.00 49.31 100 ALA A O 1
ATOM 812 N N . GLU A 1 101 ? 18.997 28.682 4.738 1.00 46.56 101 GLU A N 1
ATOM 813 C CA . GLU A 1 101 ? 20.018 27.849 5.374 1.00 46.56 101 GLU A CA 1
ATOM 814 C C . GLU A 1 101 ? 20.200 26.395 4.914 1.00 46.56 101 GLU A C 1
ATOM 816 O O . GLU A 1 101 ? 19.352 25.518 5.065 1.00 46.56 101 GLU A O 1
ATOM 821 N N . THR A 1 102 ? 21.407 26.123 4.415 1.00 58.78 102 THR A N 1
ATOM 822 C CA . THR A 1 102 ? 21.919 24.776 4.165 1.00 58.78 102 THR A CA 1
ATOM 823 C C . THR A 1 102 ? 21.759 23.898 5.410 1.00 58.78 102 THR A C 1
ATOM 825 O O . THR A 1 102 ? 22.295 24.238 6.466 1.00 58.78 102 THR A O 1
ATOM 828 N N . PRO A 1 103 ? 21.077 22.745 5.312 1.00 56.19 103 PRO A N 1
ATOM 829 C CA . PRO A 1 103 ? 20.934 21.854 6.448 1.00 56.19 103 PRO A CA 1
ATOM 830 C C . PRO A 1 103 ? 22.291 21.252 6.842 1.00 56.19 103 PRO A C 1
ATOM 832 O O . PRO A 1 103 ? 23.102 20.864 5.998 1.00 56.19 103 PRO A O 1
ATOM 835 N N . ARG A 1 104 ? 22.507 21.167 8.159 1.00 59.06 104 ARG A N 1
ATOM 836 C CA . ARG A 1 104 ? 23.766 20.853 8.865 1.00 59.06 104 ARG A CA 1
ATOM 837 C C . ARG A 1 104 ? 24.411 19.479 8.586 1.00 59.06 104 ARG A C 1
ATOM 839 O O . ARG A 1 104 ? 25.352 19.116 9.280 1.00 59.06 104 ARG A O 1
ATOM 846 N N . TRP A 1 105 ? 23.928 18.705 7.615 1.00 59.91 105 TRP A N 1
ATOM 847 C CA . TRP A 1 105 ? 24.499 17.402 7.231 1.00 59.91 105 TRP A CA 1
ATOM 848 C C . TRP A 1 105 ? 25.477 17.481 6.051 1.00 59.91 105 TRP A C 1
ATOM 850 O O . TRP A 1 105 ? 26.033 16.464 5.641 1.00 59.91 105 TRP A O 1
ATOM 860 N N . LYS A 1 106 ? 25.722 18.676 5.504 1.00 61.84 106 LYS A N 1
ATOM 861 C CA . LYS A 1 106 ? 26.821 18.882 4.558 1.00 61.84 106 LYS A CA 1
ATOM 862 C C . LYS A 1 106 ? 28.144 18.970 5.320 1.00 61.84 106 LYS A C 1
ATOM 864 O O . LYS A 1 106 ? 28.480 20.017 5.858 1.00 61.84 106 LYS A O 1
ATOM 869 N N . LEU A 1 107 ? 28.871 17.856 5.364 1.00 53.66 107 LEU A N 1
ATOM 870 C CA . LEU A 1 107 ? 30.302 17.856 5.646 1.00 53.66 107 LEU A CA 1
ATOM 871 C C . LEU A 1 107 ? 31.040 18.212 4.348 1.00 53.66 107 LEU A C 1
ATOM 873 O O . LEU A 1 107 ? 30.920 17.465 3.373 1.00 53.66 107 LEU A O 1
ATOM 877 N N . ASN A 1 108 ? 31.704 19.373 4.365 1.00 45.53 108 ASN A N 1
ATOM 878 C CA . ASN A 1 108 ? 32.922 19.811 3.657 1.00 45.53 108 ASN A CA 1
ATOM 879 C C . ASN A 1 108 ? 32.858 21.321 3.419 1.00 45.53 108 ASN A C 1
ATOM 881 O O . ASN A 1 108 ? 32.056 21.748 2.556 1.00 45.53 108 ASN A O 1
#

Radius of gyration: 21.05 Å; chains: 1; bounding box: 45×52×44 Å

Foldseek 3Di:
DQVLVVLCVVCVPDDPQVSVLVSLVPPPDPVSRDDPVVSCVGCVCPPPVNCVPVVVVVVVVVVVVCVVDPVNVVVCVVPDDDPDDDDDDDDDDDDDDDDDDDPPPDDD

pLDDT: mean 75.28, std 20.52, range [32.31, 95.56]

Secondary structure (DSSP, 8-state):
--THHHHHHH-TTS-HHHHHHHHHHT-SSGGGSPPHHHHHTSHHHHGGGHHHHHHHHHHHHHHHHHHH-HHHHHHHHHH--------------PPP-------TT---

InterPro domains:
  IPR011009 Protein kinase-like domain superfamily [SSF56112] (6-52)